Protein AF-A0A8S0FQE7-F1 (afdb_monomer_lite)

InterPro domains:
  IPR008927 6-phosphogluconate dehydrogenase-like, C-terminal domain superfamily [SSF48179] (2-88)
  IPR013118 Mannitol dehydrogenase, C-terminal [PF08125] (2-77)
  IPR013328 6-phosphogluconate dehydrogenase, domain 2 [G3DSA:1.10.1040.10] (1-91)
  IPR050988 Mannitol Dehydrogenase/Oxidoreductase [PTHR43362] (2-90)

Radius of gyration: 12.78 Å; chains: 1; bounding box: 35×26×26 Å

pLDDT: mean 78.07, std 9.54, range [44.69, 88.25]

Secondary structure (DSSP, 8-state):
-HHHHHHHHHHHHTTB-TTSPBP----TTHHHHHHHHHTS-TTTHHHHHHT-HHHHTTTSTT-HHHHHHHHHHHHHHHHHHHHHHHHHHH--

Structure (mmCIF, N/CA/C/O backbone):
data_AF-A0A8S0FQE7-F1
#
_entry.id   AF-A0A8S0FQE7-F1
#
loop_
_atom_site.group_PDB
_atom_site.id
_atom_site.type_symbol
_atom_site.label_atom_id
_atom_site.label_alt_id
_atom_site.label_comp_id
_atom_site.label_asym_id
_atom_site.label_entity_id
_atom_site.label_seq_id
_atom_site.pdbx_PDB_ins_code
_atom_site.Cartn_x
_atom_site.Cartn_y
_atom_site.Cartn_z
_atom_site.occupancy
_atom_site.B_iso_or_equiv
_atom_site.auth_seq_id
_atom_site.auth_comp_id
_atom_site.auth_asym_id
_atom_site.auth_atom_id
_atom_site.pdbx_PDB_model_num
ATOM 1 N N . MET A 1 1 ? 12.905 6.605 -6.122 1.00 58.62 1 MET A N 1
ATOM 2 C CA . MET A 1 1 ? 11.794 7.573 -6.287 1.00 58.62 1 MET A CA 1
ATOM 3 C C . MET A 1 1 ? 10.460 6.906 -6.629 1.00 58.62 1 MET A C 1
ATOM 5 O O . MET A 1 1 ? 9.488 7.221 -5.960 1.00 58.62 1 MET A O 1
ATOM 9 N N . LEU A 1 2 ? 10.392 5.955 -7.574 1.00 72.75 2 LEU A N 1
ATOM 10 C CA . LEU A 1 2 ? 9.130 5.270 -7.928 1.00 72.75 2 LEU A CA 1
ATOM 11 C C . LEU A 1 2 ? 8.482 4.508 -6.754 1.00 72.75 2 LEU A C 1
ATOM 13 O O . LEU A 1 2 ? 7.301 4.693 -6.485 1.00 72.75 2 LEU A O 1
ATOM 17 N N . ALA A 1 3 ? 9.260 3.732 -5.995 1.0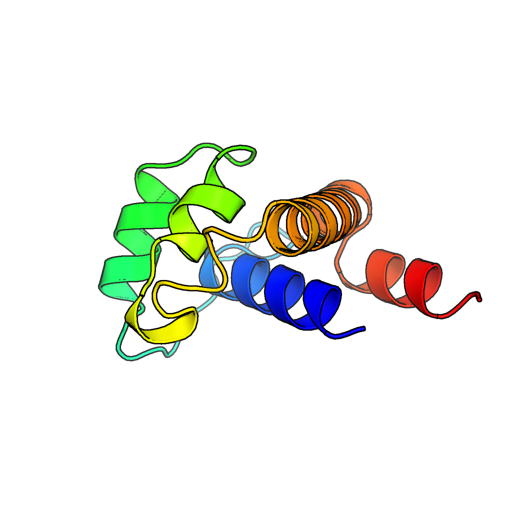0 75.88 3 ALA A N 1
ATOM 18 C CA . ALA A 1 3 ? 8.742 2.955 -4.863 1.00 75.88 3 ALA A CA 1
ATOM 19 C C . ALA A 1 3 ? 8.163 3.809 -3.722 1.00 75.88 3 ALA A C 1
ATOM 21 O O . ALA A 1 3 ? 7.205 3.406 -3.075 1.00 75.88 3 ALA A O 1
ATOM 22 N N . LEU A 1 4 ? 8.701 5.013 -3.506 1.00 76.19 4 LEU A N 1
ATOM 23 C CA . LEU A 1 4 ? 8.169 5.941 -2.509 1.00 76.19 4 LEU A CA 1
ATOM 24 C C . LEU A 1 4 ? 6.812 6.511 -2.940 1.00 76.19 4 LEU A C 1
ATOM 26 O O . LEU A 1 4 ? 5.922 6.663 -2.110 1.00 76.19 4 LEU A O 1
ATOM 30 N N . GLY A 1 5 ? 6.634 6.773 -4.240 1.00 79.38 5 GLY A N 1
ATOM 31 C CA . GLY A 1 5 ? 5.335 7.149 -4.798 1.00 79.38 5 GLY A CA 1
ATOM 32 C C . GLY A 1 5 ? 4.294 6.042 -4.611 1.00 79.38 5 GLY A C 1
ATOM 33 O O . GLY A 1 5 ? 3.181 6.320 -4.171 1.00 79.38 5 GLY A O 1
ATOM 34 N N . VAL A 1 6 ? 4.681 4.785 -4.856 1.00 83.62 6 VAL A N 1
ATOM 35 C CA . VAL A 1 6 ? 3.817 3.615 -4.626 1.00 83.62 6 VAL A CA 1
ATOM 36 C C . VAL A 1 6 ? 3.479 3.454 -3.143 1.00 83.62 6 VAL A C 1
ATOM 38 O O . VAL A 1 6 ? 2.309 3.317 -2.802 1.00 83.62 6 VAL A O 1
ATOM 41 N N . ALA A 1 7 ? 4.465 3.539 -2.249 1.00 82.56 7 ALA A N 1
ATOM 42 C CA . ALA A 1 7 ? 4.238 3.454 -0.807 1.00 82.56 7 ALA A CA 1
ATOM 43 C C . ALA A 1 7 ? 3.351 4.605 -0.285 1.00 82.56 7 ALA A C 1
ATOM 45 O O . ALA A 1 7 ? 2.496 4.393 0.575 1.00 82.56 7 ALA A O 1
ATOM 46 N N . GLY A 1 8 ? 3.495 5.811 -0.845 1.00 80.81 8 GLY A N 1
ATOM 47 C CA . GLY A 1 8 ? 2.618 6.948 -0.561 1.00 80.81 8 GLY A CA 1
ATOM 48 C C . GLY A 1 8 ? 1.179 6.711 -1.023 1.00 80.81 8 GLY A C 1
ATOM 49 O O . GLY A 1 8 ? 0.244 6.959 -0.262 1.00 80.81 8 GLY A O 1
ATOM 50 N N . TRP A 1 9 ? 0.991 6.162 -2.227 1.00 85.19 9 TRP A N 1
ATOM 51 C CA . TRP A 1 9 ? -0.328 5.746 -2.709 1.00 85.19 9 TRP A CA 1
ATOM 52 C C . TRP A 1 9 ? -0.937 4.667 -1.805 1.00 85.19 9 TRP A C 1
ATOM 54 O O . TRP A 1 9 ? -2.071 4.828 -1.365 1.00 85.19 9 TRP A O 1
ATOM 64 N N . MET A 1 10 ? -0.168 3.640 -1.422 1.00 85.19 10 MET A N 1
ATOM 65 C CA . MET A 1 10 ? -0.608 2.592 -0.490 1.00 85.19 10 MET A CA 1
ATOM 66 C C . MET A 1 10 ? -1.081 3.173 0.852 1.00 85.19 10 MET A C 1
ATOM 68 O O . MET A 1 10 ? -2.057 2.694 1.437 1.00 85.19 10 MET A O 1
ATOM 72 N N . ARG A 1 11 ? -0.418 4.227 1.351 1.00 81.38 11 ARG A N 1
ATOM 73 C CA . ARG A 1 11 ? -0.784 4.892 2.612 1.00 81.38 11 ARG A CA 1
ATOM 74 C C . ARG A 1 11 ? -2.087 5.663 2.455 1.00 81.38 11 ARG A C 1
ATOM 76 O O . ARG A 1 11 ? -2.966 5.540 3.300 1.00 81.38 11 ARG A O 1
ATOM 83 N N . TYR A 1 12 ? -2.232 6.386 1.349 1.00 81.88 12 TYR A N 1
ATOM 84 C CA . TYR A 1 12 ? -3.454 7.110 1.014 1.00 81.88 12 TYR A CA 1
ATOM 85 C C . TYR A 1 12 ? -4.663 6.170 0.902 1.00 81.88 12 TYR A C 1
ATOM 87 O O . TYR A 1 12 ? -5.691 6.399 1.539 1.00 81.88 12 TYR A O 1
ATOM 95 N N . VAL A 1 13 ? -4.530 5.065 0.163 1.00 83.19 13 VAL A N 1
ATOM 96 C CA . VAL A 1 13 ? -5.633 4.113 -0.039 1.00 83.19 13 VAL A CA 1
ATOM 97 C C . VAL A 1 13 ? -5.926 3.240 1.184 1.00 83.19 13 VAL A C 1
ATOM 99 O O . VAL A 1 13 ? -6.992 2.635 1.260 1.00 83.19 13 VAL A O 1
ATOM 102 N N . SER A 1 14 ? -5.039 3.229 2.188 1.00 77.62 14 SER A N 1
ATOM 103 C CA . SER A 1 14 ? -5.320 2.622 3.499 1.00 77.62 14 SER A CA 1
ATOM 104 C C . SER A 1 14 ? -6.435 3.344 4.264 1.00 77.62 14 SER A C 1
ATOM 106 O O . SER A 1 14 ? -6.887 2.844 5.293 1.00 77.62 14 SER A O 1
ATOM 108 N N . GLY A 1 15 ? -6.888 4.506 3.780 1.00 74.50 15 GLY A N 1
ATOM 109 C CA . GLY A 1 15 ? -8.087 5.168 4.277 1.00 74.50 15 GLY A CA 1
ATOM 110 C C . GLY A 1 15 ? -7.905 5.879 5.614 1.00 74.50 15 GLY A C 1
ATOM 111 O O . GLY A 1 15 ? -8.893 6.362 6.154 1.00 74.50 15 GLY A O 1
ATOM 112 N N . VAL A 1 16 ? -6.684 5.958 6.149 1.00 73.94 16 VAL A N 1
ATOM 113 C CA . VAL A 1 16 ? -6.370 6.645 7.406 1.00 73.94 16 VAL A CA 1
ATOM 114 C C . VAL A 1 16 ? -5.097 7.461 7.213 1.00 73.94 16 VAL A C 1
ATOM 116 O O . VAL A 1 16 ? -4.081 6.919 6.772 1.00 73.94 16 VAL A O 1
ATOM 119 N N . ASP A 1 17 ? -5.159 8.756 7.512 1.00 72.75 17 ASP A N 1
ATOM 120 C CA . ASP A 1 17 ? -3.999 9.643 7.456 1.00 72.75 17 ASP A CA 1
ATOM 121 C C . ASP A 1 17 ? -3.072 9.468 8.677 1.00 72.75 17 ASP A C 1
ATOM 123 O O . ASP A 1 17 ? -3.362 8.739 9.627 1.00 72.75 17 ASP A O 1
ATOM 127 N N . ASP A 1 18 ? -1.929 10.156 8.663 1.00 64.88 18 ASP A N 1
ATOM 128 C CA . ASP A 1 18 ? -0.960 10.116 9.768 1.00 64.88 18 ASP A CA 1
ATOM 129 C C . ASP A 1 18 ? -1.491 10.766 11.066 1.00 64.88 18 ASP A C 1
ATOM 131 O O . ASP A 1 18 ? -0.907 10.577 12.132 1.00 64.88 18 ASP A O 1
ATOM 135 N N . ALA A 1 19 ? -2.607 11.500 10.996 1.00 65.12 19 ALA A N 1
ATOM 136 C CA . ALA A 1 19 ? -3.304 12.102 12.130 1.00 65.12 19 ALA A CA 1
ATOM 137 C C . ALA A 1 19 ? -4.492 11.249 12.635 1.00 65.12 19 ALA A C 1
ATOM 139 O O . ALA A 1 19 ? -5.157 11.640 13.594 1.00 65.12 19 ALA A O 1
ATOM 140 N N . GLY A 1 20 ? -4.743 10.078 12.035 1.00 68.44 20 GLY A N 1
ATOM 141 C CA . GLY A 1 20 ? -5.837 9.174 12.393 1.00 68.44 20 GLY A CA 1
ATOM 142 C C . GLY A 1 20 ? -7.195 9.520 11.772 1.00 68.44 20 GLY A C 1
ATOM 143 O O . GLY A 1 20 ? -8.197 8.900 12.128 1.00 68.44 20 GLY A O 1
ATOM 144 N N . ASN A 1 21 ? -7.259 10.481 10.851 1.00 72.81 21 ASN A N 1
ATOM 145 C CA . ASN A 1 21 ? -8.491 10.841 10.157 1.00 72.81 21 ASN A CA 1
ATOM 146 C C . ASN A 1 21 ? -8.759 9.898 8.989 1.00 72.81 21 ASN A C 1
ATOM 148 O O . ASN A 1 21 ? -7.845 9.486 8.273 1.00 72.81 21 ASN A O 1
ATOM 152 N N . ALA A 1 22 ? -10.038 9.612 8.753 1.00 75.88 22 ALA A N 1
ATOM 153 C CA . ALA A 1 22 ? -10.450 8.842 7.593 1.00 75.88 22 ALA A CA 1
ATOM 154 C C . ALA A 1 22 ? -10.192 9.622 6.292 1.00 75.88 22 ALA A C 1
ATOM 156 O O . ALA A 1 22 ? -10.603 10.775 6.151 1.00 75.88 22 ALA A O 1
ATOM 157 N N . ILE A 1 23 ? -9.547 8.972 5.326 1.00 78.06 23 ILE A N 1
ATOM 158 C CA . ILE A 1 23 ? -9.342 9.484 3.972 1.00 78.06 23 ILE A CA 1
ATOM 159 C C . ILE A 1 23 ? -10.492 8.988 3.089 1.00 78.06 23 ILE A C 1
ATOM 161 O O . ILE A 1 23 ? -10.736 7.784 2.976 1.00 78.06 23 ILE A O 1
ATOM 165 N N . ASP A 1 24 ? -11.178 9.920 2.424 1.00 76.19 24 ASP A N 1
ATOM 166 C CA . ASP A 1 24 ? -12.131 9.600 1.357 1.00 76.19 24 ASP A CA 1
ATOM 167 C C . ASP A 1 24 ? -11.364 9.179 0.093 1.00 76.19 24 ASP A C 1
ATOM 169 O O . ASP A 1 24 ? -10.928 10.012 -0.707 1.00 76.19 24 ASP A O 1
ATOM 173 N N . VAL A 1 25 ? -11.131 7.872 -0.040 1.00 75.94 25 VAL A N 1
ATOM 174 C CA . VAL A 1 25 ? -10.426 7.277 -1.180 1.00 75.94 25 VAL A CA 1
ATOM 175 C C . VAL A 1 25 ? -11.361 7.247 -2.386 1.00 75.94 25 VAL A C 1
ATOM 177 O O . VAL A 1 25 ? -12.254 6.406 -2.476 1.00 75.94 25 VAL A O 1
ATOM 180 N N . ARG A 1 26 ? -11.134 8.152 -3.340 1.00 76.44 26 ARG A N 1
ATOM 181 C CA . ARG A 1 26 ? -11.900 8.231 -4.592 1.00 76.44 26 ARG A CA 1
ATOM 182 C C . ARG A 1 26 ? -11.245 7.398 -5.682 1.00 76.44 26 ARG A C 1
ATOM 184 O O . ARG A 1 26 ? -10.648 7.935 -6.611 1.00 76.44 26 ARG A O 1
ATOM 191 N N . ASP A 1 27 ? -11.358 6.086 -5.538 1.00 77.38 27 ASP A N 1
ATOM 192 C CA . ASP A 1 27 ? -10.809 5.111 -6.478 1.00 77.38 27 ASP A CA 1
ATOM 193 C C . ASP A 1 27 ? -11.910 4.119 -6.905 1.00 77.38 27 ASP A C 1
ATOM 195 O O . ASP A 1 27 ? -12.652 3.642 -6.039 1.00 77.38 27 ASP A O 1
ATOM 199 N N . PRO A 1 28 ? -12.051 3.783 -8.202 1.00 80.75 28 PRO A N 1
ATOM 200 C CA . PRO A 1 28 ? -12.965 2.729 -8.653 1.00 80.75 28 PRO A CA 1
ATOM 201 C C . PRO A 1 28 ? -12.719 1.365 -7.986 1.00 80.75 28 PRO A C 1
ATOM 203 O O . PRO A 1 28 ? -13.635 0.554 -7.890 1.00 80.75 28 PRO A O 1
ATOM 206 N N . LEU A 1 29 ? -11.497 1.115 -7.514 1.00 82.75 29 LEU A N 1
ATOM 207 C CA . LEU A 1 29 ? -11.072 -0.085 -6.795 1.00 82.75 29 LEU A CA 1
ATOM 208 C C . LEU A 1 29 ? -11.072 0.103 -5.275 1.00 82.75 29 LEU A C 1
ATOM 210 O O . LEU A 1 29 ? -10.605 -0.780 -4.556 1.00 82.75 29 LEU A O 1
ATOM 214 N N . SER A 1 30 ? -11.588 1.227 -4.770 1.00 81.94 30 SER A N 1
ATOM 215 C CA . SER A 1 30 ? -11.593 1.556 -3.339 1.00 81.94 30 SER A CA 1
ATOM 216 C C . SER A 1 30 ? -12.208 0.456 -2.477 1.00 81.94 30 SER A C 1
ATOM 218 O O . SER A 1 30 ? -11.658 0.162 -1.419 1.00 81.94 30 SER A O 1
ATOM 220 N N . ASP A 1 31 ? -13.274 -0.203 -2.933 1.00 83.81 31 ASP A N 1
ATOM 221 C CA . ASP A 1 31 ? -13.896 -1.314 -2.206 1.00 83.81 31 ASP A CA 1
ATOM 222 C C . ASP A 1 31 ? -12.951 -2.523 -2.085 1.00 83.81 31 ASP A C 1
ATOM 224 O O . ASP A 1 31 ? -12.708 -3.003 -0.978 1.00 83.81 31 ASP A O 1
ATOM 228 N N . LYS A 1 32 ? -12.315 -2.949 -3.188 1.00 85.31 32 LYS A N 1
ATOM 229 C CA . LYS A 1 32 ? -11.314 -4.037 -3.179 1.00 85.31 32 LYS A CA 1
ATOM 230 C C . LYS A 1 32 ? -10.110 -3.690 -2.307 1.00 85.31 32 LYS A C 1
ATOM 232 O O . LYS A 1 32 ? -9.607 -4.522 -1.556 1.00 85.31 32 LYS A O 1
ATOM 237 N N . ILE A 1 33 ? -9.639 -2.449 -2.403 1.00 86.69 33 ILE A N 1
ATOM 238 C CA . ILE A 1 33 ? -8.518 -1.964 -1.601 1.00 86.69 33 ILE A CA 1
ATOM 239 C C . ILE A 1 33 ? -8.889 -1.980 -0.115 1.00 86.69 33 ILE A C 1
ATOM 241 O O . ILE A 1 33 ? -8.107 -2.461 0.701 1.00 86.69 33 ILE A O 1
ATOM 245 N N . ARG A 1 34 ? -10.090 -1.519 0.246 1.00 83.88 34 ARG A N 1
ATOM 246 C CA . ARG A 1 34 ? -10.586 -1.553 1.627 1.00 83.88 34 ARG A CA 1
ATOM 247 C C . ARG A 1 34 ? -10.674 -2.972 2.170 1.00 83.88 34 ARG A C 1
ATOM 249 O O . ARG A 1 34 ? -10.271 -3.179 3.309 1.00 83.88 34 ARG A O 1
ATOM 256 N N . GLU A 1 35 ? -11.136 -3.937 1.380 1.00 87.25 35 GLU A N 1
ATOM 257 C CA . GLU A 1 35 ? -11.156 -5.349 1.781 1.00 87.25 35 GLU A CA 1
ATOM 258 C C . GLU A 1 35 ? -9.746 -5.881 2.072 1.00 87.25 35 GLU A C 1
ATOM 260 O O . GLU A 1 35 ? -9.513 -6.464 3.132 1.00 87.25 35 GLU A O 1
ATOM 265 N N . LEU A 1 36 ? -8.779 -5.614 1.188 1.00 87.88 36 LEU A N 1
ATOM 266 C CA . LEU A 1 36 ? -7.379 -6.007 1.385 1.00 87.88 36 LEU A CA 1
ATOM 267 C C . LEU A 1 36 ? -6.762 -5.337 2.615 1.00 87.88 36 LEU A C 1
ATOM 269 O O . LEU A 1 36 ? -6.056 -5.977 3.393 1.00 87.88 36 LEU A O 1
ATOM 273 N N . VAL A 1 37 ? -7.033 -4.049 2.815 1.00 85.62 37 VAL A N 1
ATOM 274 C CA . VAL A 1 37 ? -6.553 -3.261 3.957 1.00 85.62 37 VAL A CA 1
ATOM 275 C C . VAL A 1 37 ? -7.167 -3.769 5.262 1.00 85.62 37 VAL A C 1
ATOM 277 O O . VAL A 1 37 ? -6.446 -3.901 6.249 1.00 85.62 37 VAL A O 1
ATOM 280 N N . ALA A 1 38 ? -8.464 -4.085 5.279 1.00 85.44 38 ALA A N 1
ATOM 281 C CA . ALA A 1 38 ? -9.163 -4.623 6.445 1.00 85.44 38 ALA A CA 1
ATOM 282 C C . ALA A 1 38 ? -8.717 -6.054 6.789 1.00 85.44 38 ALA A C 1
ATOM 284 O O . ALA A 1 38 ? -8.663 -6.412 7.963 1.00 85.44 38 ALA A O 1
ATOM 285 N N . GLY A 1 39 ? -8.373 -6.856 5.778 1.00 84.50 39 GLY A N 1
ATOM 286 C CA . GLY A 1 39 ? -7.877 -8.224 5.936 1.00 84.50 39 GLY A CA 1
ATOM 287 C C . GLY A 1 39 ? -6.373 -8.347 6.206 1.00 84.50 39 GLY A C 1
ATOM 288 O O . GLY A 1 39 ? -5.899 -9.462 6.406 1.00 84.50 39 GLY A O 1
ATOM 289 N N . SER A 1 40 ? -5.617 -7.243 6.212 1.00 86.12 40 SER A N 1
ATOM 290 C CA . SER A 1 40 ? -4.157 -7.247 6.386 1.00 86.12 40 SER A CA 1
ATOM 291 C C . SER A 1 40 ? -3.698 -6.447 7.603 1.00 86.12 40 SER A C 1
ATOM 293 O O . SER A 1 40 ? -4.216 -5.370 7.914 1.00 86.12 40 SER A O 1
ATOM 295 N N . SER A 1 41 ? -2.664 -6.954 8.280 1.00 82.50 41 SER A N 1
ATOM 296 C CA . SER A 1 41 ? -1.917 -6.171 9.268 1.00 82.50 41 SER A CA 1
ATOM 297 C C . SER A 1 41 ? -1.089 -5.075 8.584 1.00 82.50 41 SER A C 1
ATOM 299 O O . SER A 1 41 ? -0.828 -5.132 7.383 1.00 82.50 41 SER A O 1
ATOM 301 N N . SER A 1 42 ? -0.611 -4.088 9.347 1.00 75.81 42 SER A N 1
ATOM 302 C CA . SER A 1 42 ? 0.253 -3.013 8.826 1.00 75.81 42 SER A CA 1
ATOM 303 C C . SER A 1 42 ? 1.512 -3.518 8.109 1.00 75.81 42 SER A C 1
ATOM 305 O O . SER A 1 42 ? 2.018 -2.837 7.219 1.00 75.81 42 SER A O 1
ATOM 307 N N . GLU A 1 43 ? 2.011 -4.694 8.493 1.00 76.56 43 GLU A N 1
ATOM 308 C CA . GLU A 1 43 ? 3.186 -5.347 7.905 1.00 76.56 43 GLU A CA 1
ATOM 309 C C . GLU A 1 43 ? 2.827 -6.083 6.609 1.00 76.56 43 GLU A C 1
ATOM 311 O O . GLU A 1 43 ? 3.572 -6.032 5.639 1.00 76.56 43 GLU A O 1
ATOM 316 N N . GLN A 1 44 ? 1.652 -6.716 6.564 1.00 84.25 44 GLN A N 1
ATOM 317 C CA . GLN A 1 44 ? 1.164 -7.463 5.400 1.00 84.25 44 GLN A CA 1
ATOM 318 C C . GLN A 1 44 ? 0.514 -6.569 4.342 1.00 84.25 44 GLN A C 1
ATOM 320 O O . GLN A 1 44 ? 0.256 -7.013 3.225 1.00 84.25 44 GLN A O 1
ATOM 325 N N . ARG A 1 45 ? 0.224 -5.311 4.685 1.00 85.38 45 ARG A N 1
ATOM 326 C CA . ARG A 1 45 ? -0.533 -4.389 3.838 1.00 85.38 45 ARG A CA 1
ATOM 327 C C . ARG A 1 45 ? 0.139 -4.125 2.497 1.00 85.38 45 ARG A C 1
ATOM 329 O O . ARG A 1 45 ? -0.551 -4.050 1.486 1.00 85.38 45 ARG A O 1
ATOM 336 N N . VAL A 1 46 ? 1.469 -4.043 2.472 1.00 86.12 46 VAL A N 1
ATOM 337 C CA . VAL A 1 46 ? 2.230 -3.876 1.226 1.00 86.12 46 VAL A CA 1
ATOM 338 C C . VAL A 1 46 ? 2.030 -5.084 0.318 1.00 86.12 46 VAL A C 1
ATOM 340 O O . VAL A 1 46 ? 1.606 -4.925 -0.822 1.00 86.12 46 VAL A O 1
ATOM 343 N N . THR A 1 47 ? 2.246 -6.294 0.833 1.00 85.88 47 THR A N 1
ATOM 344 C CA . THR A 1 47 ? 2.064 -7.538 0.074 1.00 85.88 47 THR A CA 1
ATOM 345 C C . THR A 1 47 ? 0.616 -7.715 -0.392 1.00 85.88 47 THR A C 1
ATOM 347 O O . THR A 1 47 ? 0.374 -8.096 -1.535 1.00 85.88 47 THR A O 1
ATOM 350 N N . ALA A 1 48 ? -0.358 -7.385 0.460 1.00 88.25 48 ALA A N 1
ATOM 351 C CA . ALA A 1 48 ? -1.775 -7.447 0.121 1.00 88.25 48 ALA A CA 1
ATOM 352 C C . ALA A 1 48 ? -2.128 -6.476 -1.015 1.00 88.25 48 ALA A C 1
ATOM 354 O O . ALA A 1 48 ? -2.789 -6.873 -1.970 1.00 88.25 48 ALA A O 1
ATOM 355 N N . LEU A 1 49 ? -1.651 -5.230 -0.969 1.00 87.19 49 LEU A N 1
ATOM 356 C CA . LEU A 1 49 ? -1.898 -4.247 -2.027 1.00 87.19 49 LEU A CA 1
ATOM 357 C C . LEU A 1 49 ? -1.139 -4.571 -3.318 1.00 87.19 49 LEU A C 1
ATOM 359 O O . LEU A 1 49 ? -1.672 -4.340 -4.399 1.00 87.19 49 LEU A O 1
ATOM 363 N N . LEU A 1 50 ? 0.058 -5.156 -3.230 1.00 88.06 50 LEU A N 1
ATOM 364 C CA . LEU A 1 50 ? 0.795 -5.640 -4.401 1.00 88.06 50 LEU A CA 1
ATOM 365 C C . LEU A 1 50 ? 0.076 -6.786 -5.121 1.00 88.06 50 LEU A C 1
ATOM 367 O O . LEU A 1 50 ? 0.262 -6.950 -6.319 1.00 88.06 50 LEU A O 1
ATOM 371 N N . SER A 1 51 ? -0.803 -7.528 -4.439 1.00 86.81 51 SER A N 1
ATOM 372 C CA . SER A 1 51 ? -1.631 -8.557 -5.085 1.00 86.81 51 SER A CA 1
ATOM 373 C C . SER A 1 51 ? -2.692 -7.993 -6.047 1.00 86.81 51 SER A C 1
ATOM 375 O O . SER A 1 51 ? -3.308 -8.754 -6.797 1.00 86.81 51 SER A O 1
ATOM 377 N N . LEU A 1 52 ? -2.898 -6.666 -6.073 1.00 87.19 52 LEU A N 1
ATOM 378 C CA . LEU A 1 52 ? -3.779 -5.990 -7.027 1.00 87.19 52 LEU A CA 1
ATOM 379 C C . LEU A 1 52 ? -3.171 -6.003 -8.433 1.00 87.19 52 LEU A C 1
ATOM 381 O O . LEU A 1 52 ? -2.538 -5.044 -8.878 1.00 87.19 52 LEU A O 1
ATOM 385 N N . ARG A 1 53 ? -3.443 -7.083 -9.166 1.00 83.50 53 ARG A N 1
ATOM 386 C CA . ARG A 1 53 ? -3.010 -7.278 -10.560 1.00 83.50 53 ARG A CA 1
ATOM 387 C C . ARG A 1 53 ? -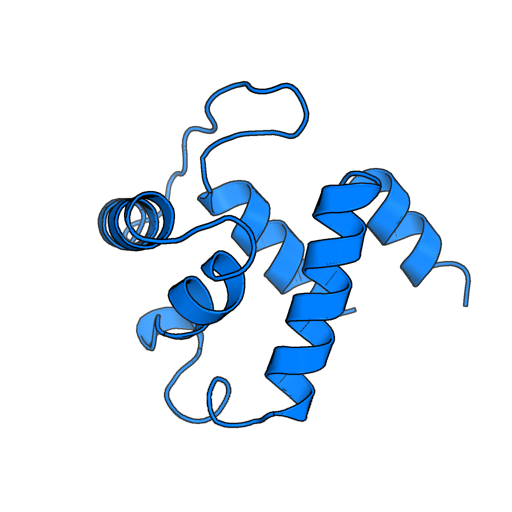3.502 -6.186 -11.510 1.00 83.50 53 ARG A C 1
ATOM 389 O O . ARG A 1 53 ? -2.837 -5.882 -12.489 1.00 83.50 53 ARG A O 1
ATOM 396 N N . GLU A 1 54 ? -4.636 -5.557 -11.202 1.00 84.00 54 GLU A N 1
ATOM 397 C CA . GLU A 1 54 ? -5.176 -4.418 -11.963 1.00 84.00 54 GLU A CA 1
ATOM 398 C C . GLU A 1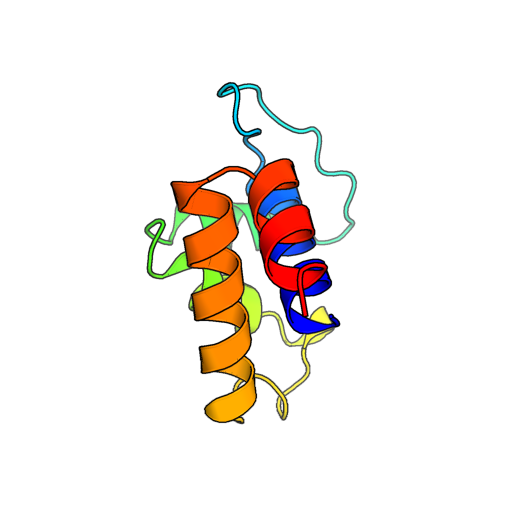 54 ? -4.242 -3.194 -11.952 1.00 84.00 54 GLU A C 1
ATOM 400 O O . GLU A 1 54 ? -4.337 -2.349 -12.838 1.00 84.00 54 GLU A O 1
ATOM 405 N N . ILE A 1 55 ? -3.331 -3.111 -10.974 1.00 83.69 55 ILE A N 1
ATOM 406 C CA . ILE A 1 55 ? -2.382 -2.004 -10.797 1.00 83.69 55 ILE A CA 1
ATOM 407 C C . ILE A 1 55 ? -0.948 -2.466 -11.067 1.00 83.69 55 ILE A C 1
ATOM 409 O O . ILE A 1 55 ? -0.198 -1.770 -11.748 1.00 83.69 55 ILE A O 1
ATOM 413 N N . PHE A 1 56 ? -0.567 -3.630 -10.535 1.00 84.44 56 PHE A N 1
ATOM 414 C CA . PHE A 1 56 ? 0.817 -4.110 -10.544 1.00 84.44 56 PHE A CA 1
ATOM 415 C C . PHE A 1 56 ? 1.086 -5.239 -11.542 1.00 84.44 56 PHE A C 1
ATOM 417 O O . PHE A 1 56 ? 2.232 -5.653 -11.673 1.00 84.44 56 PHE A O 1
ATOM 424 N N . GLY A 1 57 ? 0.067 -5.732 -12.251 1.00 84.94 57 GLY A N 1
ATOM 425 C CA . GLY A 1 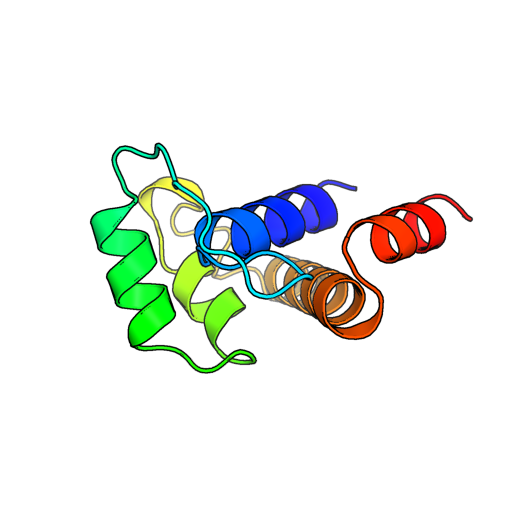57 ? 0.217 -6.891 -13.127 1.00 84.94 57 GLY A CA 1
ATOM 426 C C . GLY A 1 57 ? 0.615 -8.156 -12.361 1.00 84.94 57 GLY A C 1
ATOM 427 O O . GLY A 1 57 ? 0.413 -8.261 -11.151 1.00 84.94 57 GLY A O 1
ATOM 428 N N . ASP A 1 58 ? 1.170 -9.124 -13.088 1.00 81.94 58 ASP A N 1
ATOM 429 C CA . ASP A 1 58 ? 1.665 -10.390 -12.530 1.00 81.94 58 ASP A CA 1
ATOM 430 C C . ASP A 1 58 ? 3.196 -10.393 -12.352 1.00 81.94 58 ASP A C 1
ATOM 432 O O . ASP A 1 58 ? 3.741 -11.239 -11.659 1.00 81.94 58 ASP A O 1
ATOM 436 N N . ASP A 1 59 ? 3.905 -9.444 -12.963 1.00 81.50 59 ASP A N 1
ATOM 437 C CA . ASP A 1 59 ? 5.367 -9.402 -13.048 1.00 81.50 59 ASP A CA 1
ATOM 438 C C . ASP A 1 59 ? 6.026 -8.647 -11.886 1.00 81.50 59 ASP A C 1
ATOM 440 O O . ASP A 1 59 ? 7.094 -9.034 -11.408 1.00 81.50 59 ASP A O 1
ATOM 444 N N . LEU A 1 60 ? 5.401 -7.566 -11.414 1.00 79.94 60 LEU A N 1
ATOM 445 C CA . LEU A 1 60 ? 5.946 -6.745 -10.331 1.00 79.94 60 LEU A CA 1
ATOM 446 C C . LEU A 1 60 ? 5.868 -7.406 -8.944 1.00 79.94 60 LEU A C 1
ATOM 448 O O . LEU A 1 60 ? 6.848 -7.288 -8.203 1.00 79.94 60 LEU A O 1
ATOM 452 N N . PRO A 1 61 ? 4.781 -8.111 -8.564 1.00 82.12 61 PRO A N 1
ATOM 453 C CA . PRO A 1 61 ? 4.724 -8.825 -7.285 1.00 82.12 61 PRO A CA 1
ATOM 454 C C . PRO A 1 61 ? 5.744 -9.968 -7.200 1.00 82.12 61 PRO A C 1
ATOM 456 O O . PRO A 1 61 ? 6.250 -10.261 -6.118 1.00 82.12 61 PRO A O 1
ATOM 459 N N . ASP A 1 62 ? 6.092 -10.561 -8.345 1.00 83.06 62 ASP A N 1
ATOM 460 C CA . ASP A 1 62 ? 7.070 -11.646 -8.458 1.00 83.06 62 ASP A CA 1
ATOM 461 C C . ASP A 1 62 ? 8.526 -11.151 -8.465 1.00 83.06 62 ASP A C 1
ATOM 463 O O . ASP A 1 62 ? 9.456 -11.959 -8.447 1.00 83.06 62 ASP A O 1
ATOM 467 N N . ASN A 1 63 ? 8.758 -9.832 -8.464 1.00 86.06 63 ASN A N 1
ATOM 468 C CA . ASN A 1 63 ? 10.092 -9.243 -8.404 1.00 86.06 63 ASN A CA 1
ATOM 469 C C . ASN A 1 63 ? 10.488 -8.935 -6.944 1.00 86.06 63 ASN A C 1
ATOM 471 O O . ASN A 1 63 ? 10.089 -7.897 -6.406 1.00 86.06 63 ASN A O 1
ATOM 475 N N . PRO A 1 64 ? 11.352 -9.748 -6.299 1.00 84.06 64 PRO A N 1
ATOM 476 C CA . PRO A 1 64 ? 11.658 -9.591 -4.876 1.00 84.06 64 PRO A CA 1
ATOM 477 C C . PRO A 1 64 ? 12.343 -8.259 -4.565 1.00 84.06 64 PRO A C 1
ATOM 479 O O . PRO A 1 64 ? 12.143 -7.688 -3.496 1.00 84.06 64 PRO A O 1
ATOM 482 N N . HIS A 1 65 ? 13.134 -7.740 -5.509 1.00 85.19 65 HIS A N 1
ATOM 483 C CA . HIS A 1 65 ? 13.789 -6.447 -5.352 1.00 85.19 65 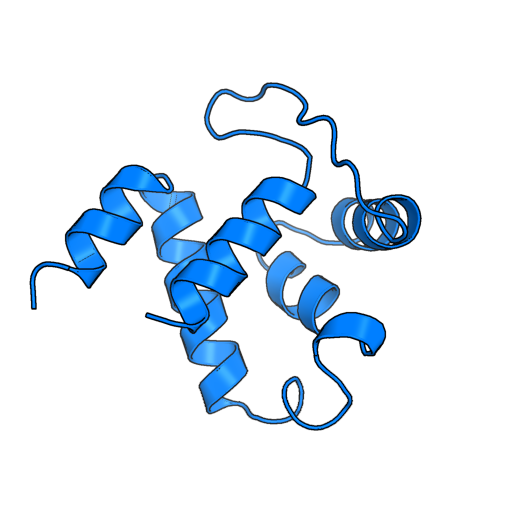HIS A CA 1
ATOM 484 C C . HIS A 1 65 ? 12.763 -5.309 -5.343 1.00 85.19 65 HIS A C 1
ATOM 486 O O . HIS A 1 65 ? 12.861 -4.396 -4.529 1.00 85.19 65 HIS A O 1
ATOM 492 N N . PHE A 1 66 ? 11.749 -5.379 -6.208 1.00 84.56 66 PHE A N 1
ATOM 493 C CA . PHE A 1 66 ? 10.676 -4.389 -6.248 1.00 84.56 66 PHE A CA 1
ATOM 494 C C . PHE A 1 66 ? 9.862 -4.383 -4.950 1.00 84.56 66 PHE A C 1
ATOM 496 O O . PHE A 1 66 ? 9.682 -3.321 -4.349 1.00 84.56 66 PHE A O 1
ATOM 503 N N . VAL A 1 67 ? 9.448 -5.567 -4.484 1.00 85.69 67 VAL A N 1
ATOM 504 C CA . VAL A 1 67 ? 8.720 -5.735 -3.216 1.00 85.69 67 VAL A CA 1
ATOM 505 C C . VAL A 1 67 ? 9.529 -5.151 -2.057 1.00 85.69 67 VAL A C 1
ATOM 507 O O . VAL A 1 67 ? 9.032 -4.295 -1.327 1.00 85.69 67 VAL A O 1
ATOM 510 N N . GLN A 1 68 ? 10.809 -5.518 -1.949 1.00 85.25 68 GLN A N 1
ATOM 511 C CA . GLN A 1 68 ? 11.683 -5.071 -0.865 1.00 85.25 68 GLN A CA 1
ATOM 512 C C . GLN A 1 68 ? 11.853 -3.543 -0.831 1.00 85.25 68 GLN A C 1
ATOM 514 O O . GLN A 1 68 ? 11.849 -2.939 0.242 1.00 85.25 68 GLN A O 1
ATOM 519 N N . VAL A 1 69 ? 11.993 -2.891 -1.990 1.00 86.50 69 VAL A N 1
ATOM 520 C CA . VAL A 1 69 ? 12.149 -1.429 -2.049 1.00 86.50 69 VAL A CA 1
ATOM 521 C C . VAL A 1 69 ? 10.844 -0.718 -1.653 1.00 86.50 69 VAL A C 1
ATOM 523 O O . VAL A 1 69 ? 10.897 0.334 -1.010 1.00 86.50 69 VAL A O 1
ATOM 526 N N . ILE A 1 70 ? 9.672 -1.278 -1.976 1.00 86.00 70 ILE A N 1
ATOM 527 C CA . ILE A 1 70 ? 8.377 -0.730 -1.535 1.00 86.00 70 ILE A CA 1
ATOM 528 C C . ILE A 1 70 ? 8.179 -0.933 -0.037 1.00 86.00 70 ILE A C 1
ATOM 530 O O . ILE A 1 70 ? 7.766 0.004 0.641 1.00 86.00 70 ILE A O 1
ATOM 534 N N . GLU A 1 71 ? 8.505 -2.108 0.498 1.00 85.44 71 GLU A N 1
ATOM 535 C CA . GLU A 1 71 ? 8.418 -2.381 1.935 1.00 85.44 71 GLU A CA 1
ATOM 536 C C . GLU A 1 71 ? 9.303 -1.429 2.745 1.00 85.44 71 GLU A C 1
ATOM 538 O O . GLU A 1 71 ? 8.855 -0.864 3.742 1.00 85.44 71 GLU A O 1
ATOM 543 N N . GLN A 1 72 ? 10.531 -1.170 2.287 1.00 83.69 72 GLN A N 1
ATOM 544 C CA . GLN A 1 72 ? 11.419 -0.192 2.921 1.00 83.69 72 GLN A CA 1
ATOM 545 C C . GLN A 1 72 ? 10.836 1.225 2.881 1.00 83.69 72 GLN A C 1
ATOM 547 O O . GLN A 1 72 ? 10.848 1.929 3.891 1.00 83.69 72 GLN A O 1
ATOM 552 N N . ALA A 1 73 ? 10.295 1.644 1.735 1.00 83.19 73 ALA A N 1
ATOM 553 C CA . ALA A 1 73 ? 9.657 2.951 1.601 1.00 83.19 73 ALA A CA 1
ATOM 554 C C . ALA A 1 73 ? 8.407 3.071 2.490 1.00 83.19 73 ALA A C 1
ATOM 556 O O . ALA A 1 73 ? 8.200 4.095 3.140 1.00 83.19 73 ALA A O 1
ATOM 557 N N . TRP A 1 74 ? 7.604 2.010 2.571 1.00 83.94 74 TRP A N 1
ATOM 558 C CA . TRP A 1 74 ? 6.445 1.916 3.451 1.00 83.94 74 TRP A CA 1
ATOM 559 C C . TRP A 1 74 ? 6.839 2.034 4.919 1.00 83.94 74 TRP A C 1
ATOM 561 O O . TRP A 1 74 ? 6.246 2.832 5.638 1.00 83.94 74 TRP A O 1
ATOM 571 N N . GLN A 1 75 ? 7.866 1.305 5.362 1.00 81.50 75 GLN A N 1
ATOM 572 C CA . GLN A 1 75 ? 8.367 1.399 6.733 1.00 81.50 75 GLN A CA 1
ATOM 573 C C . GLN A 1 75 ? 8.863 2.808 7.061 1.00 81.50 75 GLN A C 1
ATOM 575 O O . GLN A 1 75 ? 8.555 3.323 8.133 1.00 81.50 75 GLN A O 1
ATOM 580 N N . GLN A 1 76 ? 9.554 3.473 6.130 1.00 79.81 76 GLN A N 1
ATOM 581 C CA . GLN A 1 76 ? 9.965 4.862 6.329 1.00 79.81 76 GLN A CA 1
ATOM 582 C C . GLN A 1 76 ? 8.767 5.806 6.481 1.00 79.81 76 GLN A C 1
ATOM 584 O O . GLN A 1 76 ? 8.773 6.653 7.373 1.00 79.81 76 GLN A O 1
ATOM 589 N N . ILE A 1 77 ? 7.724 5.652 5.661 1.00 76.25 77 ILE A N 1
ATOM 590 C CA . ILE A 1 77 ? 6.499 6.455 5.774 1.00 76.25 77 ILE A CA 1
ATOM 591 C C . ILE A 1 77 ? 5.759 6.137 7.078 1.00 76.25 77 ILE A C 1
ATOM 593 O O . ILE A 1 77 ? 5.318 7.051 7.764 1.00 76.25 77 ILE A O 1
ATOM 597 N N . ALA A 1 78 ? 5.647 4.866 7.458 1.00 74.75 78 ALA A N 1
ATOM 598 C CA . ALA A 1 78 ? 4.952 4.454 8.672 1.00 74.75 78 ALA A CA 1
ATOM 599 C C . ALA A 1 78 ? 5.667 4.924 9.950 1.00 74.75 78 ALA A C 1
ATOM 601 O O . ALA A 1 78 ? 5.007 5.249 10.933 1.00 74.75 78 ALA A O 1
ATOM 602 N N . GLN A 1 79 ? 7.002 4.966 9.939 1.00 73.69 79 GLN A N 1
ATOM 603 C CA . GLN A 1 79 ? 7.813 5.342 11.097 1.00 73.69 79 GLN A CA 1
ATOM 604 C C . GLN A 1 79 ? 7.998 6.859 11.240 1.00 73.69 79 GLN A C 1
ATOM 606 O O . GLN A 1 79 ? 8.020 7.365 12.360 1.00 73.69 79 GLN A O 1
ATOM 611 N N . PHE A 1 80 ? 8.157 7.581 10.128 1.00 69.81 80 PHE A N 1
ATOM 612 C CA . PHE A 1 80 ? 8.533 9.000 10.129 1.00 69.81 80 PHE A CA 1
ATOM 613 C C . PHE A 1 80 ? 7.448 9.926 9.548 1.00 69.81 80 PHE A C 1
ATOM 615 O O . PHE A 1 80 ? 7.560 11.149 9.621 1.00 69.81 80 PHE A O 1
ATOM 62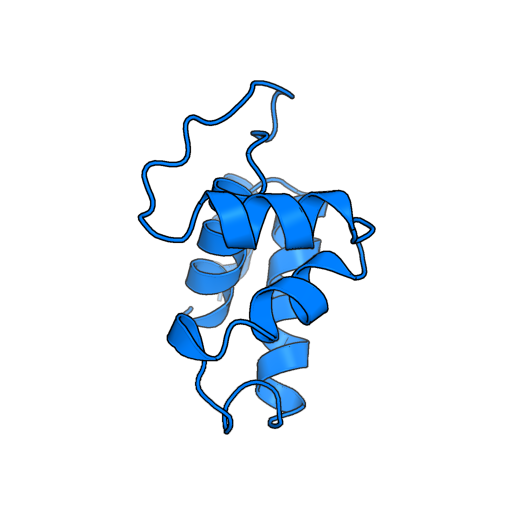2 N N . GLY A 1 81 ? 6.383 9.369 8.972 1.00 68.38 81 GLY A N 1
ATOM 623 C CA . GLY A 1 81 ? 5.389 10.107 8.195 1.00 68.38 81 GLY A CA 1
ATOM 624 C C . GLY A 1 81 ? 5.851 10.370 6.758 1.00 68.38 81 GLY A C 1
ATOM 625 O O . GLY A 1 81 ? 7.048 10.396 6.443 1.00 68.38 81 GLY A O 1
ATOM 626 N N . ALA A 1 82 ? 4.892 10.605 5.857 1.00 64.69 82 ALA A N 1
ATOM 627 C CA . ALA A 1 82 ? 5.165 10.753 4.420 1.00 64.69 82 ALA A CA 1
ATOM 628 C C . ALA A 1 82 ? 6.139 11.906 4.097 1.00 64.69 82 ALA A C 1
ATOM 630 O O . ALA A 1 82 ? 6.964 11.805 3.186 1.00 64.69 82 ALA A O 1
ATOM 631 N N . HIS A 1 83 ? 6.087 12.989 4.879 1.00 59.56 83 HIS A N 1
ATOM 632 C CA . HIS A 1 83 ? 6.925 14.173 4.686 1.00 59.56 83 HIS A CA 1
ATOM 633 C C . HIS A 1 83 ? 8.407 13.901 5.003 1.00 59.56 83 HIS A C 1
ATOM 635 O O . HIS A 1 83 ? 9.285 14.267 4.220 1.00 59.56 83 HIS A O 1
ATOM 641 N N . GLN A 1 84 ? 8.715 13.237 6.123 1.00 63.03 84 GLN A N 1
ATOM 642 C CA . GLN A 1 84 ? 10.105 12.909 6.467 1.00 63.03 84 GLN A CA 1
ATOM 643 C C . GLN A 1 84 ? 10.676 11.807 5.572 1.00 63.03 84 GLN A C 1
ATOM 645 O O . GLN A 1 84 ? 11.858 11.868 5.235 1.00 63.03 84 GLN A O 1
ATOM 650 N N . ALA A 1 85 ? 9.859 10.843 5.138 1.00 61.12 85 ALA A N 1
ATOM 651 C CA . ALA A 1 85 ? 10.293 9.816 4.193 1.00 61.12 85 ALA A CA 1
ATOM 652 C C . ALA A 1 85 ? 10.748 10.435 2.855 1.00 61.12 85 ALA A C 1
ATOM 654 O O . ALA A 1 85 ? 11.820 10.104 2.346 1.00 61.12 85 ALA A O 1
ATOM 655 N N . LEU A 1 86 ? 10.004 11.420 2.332 1.00 61.66 86 LEU A N 1
ATOM 656 C CA . LEU A 1 86 ? 10.414 12.203 1.160 1.00 61.66 86 LEU A CA 1
ATOM 657 C C . LEU A 1 86 ? 11.751 12.918 1.380 1.00 61.66 86 LEU A C 1
ATOM 659 O O . LEU A 1 86 ? 12.645 12.805 0.543 1.00 61.66 86 LEU A O 1
ATOM 663 N N . LEU A 1 87 ? 11.925 13.594 2.518 1.00 59.81 87 LEU A N 1
ATOM 664 C CA . LEU A 1 87 ? 13.167 14.307 2.836 1.00 59.81 87 LEU A CA 1
ATOM 665 C C . LEU A 1 87 ? 14.379 13.374 2.983 1.00 59.81 87 LEU A C 1
ATOM 667 O O . LEU A 1 87 ? 15.468 13.735 2.545 1.00 59.81 87 LEU A O 1
ATOM 671 N N . ASN A 1 88 ? 14.209 12.180 3.556 1.00 59.09 88 ASN A N 1
ATOM 672 C CA . ASN A 1 88 ? 15.287 11.189 3.671 1.00 59.09 88 ASN A CA 1
ATOM 673 C C . ASN A 1 88 ? 15.663 10.572 2.320 1.00 59.09 88 ASN A C 1
ATOM 675 O O . ASN A 1 88 ? 16.828 10.262 2.098 1.00 59.09 88 ASN A O 1
ATOM 679 N N . THR A 1 89 ? 14.704 10.443 1.402 1.00 58.47 89 THR A N 1
ATOM 680 C CA . THR A 1 89 ? 14.966 9.908 0.057 1.00 58.47 89 THR A CA 1
ATOM 681 C C . THR A 1 89 ? 15.572 10.962 -0.884 1.00 58.47 89 THR A C 1
ATOM 683 O O . THR A 1 89 ? 16.238 10.606 -1.851 1.00 58.47 89 THR A O 1
ATOM 686 N N . LEU A 1 90 ? 15.347 12.255 -0.610 1.00 56.62 90 LEU A N 1
ATOM 687 C CA . LEU A 1 90 ? 15.892 13.402 -1.354 1.00 56.62 90 LEU A CA 1
ATOM 688 C C . LEU A 1 90 ? 17.263 13.882 -0.845 1.00 56.62 90 LEU A C 1
ATOM 690 O O . LEU A 1 90 ? 17.904 14.684 -1.514 1.00 56.62 90 LEU A O 1
ATOM 694 N N . LYS A 1 91 ? 17.719 13.423 0.327 1.00 48.34 91 LYS A N 1
ATOM 695 C CA . LYS A 1 91 ? 19.025 13.780 0.917 1.00 48.34 91 LYS A CA 1
ATOM 696 C C . LYS A 1 91 ? 20.201 12.941 0.384 1.00 48.34 91 LYS A C 1
ATOM 698 O O . LYS A 1 91 ? 21.164 12.710 1.115 1.00 48.34 91 LYS A O 1
ATOM 703 N N . ILE A 1 92 ? 20.127 12.501 -0.871 1.00 44.69 92 ILE A N 1
ATOM 704 C CA . ILE A 1 92 ? 21.199 11.780 -1.573 1.00 44.69 92 ILE A CA 1
ATOM 705 C C . ILE A 1 92 ? 21.752 12.678 -2.673 1.00 44.69 92 ILE A C 1
ATOM 707 O O . ILE A 1 92 ? 20.922 13.228 -3.431 1.00 44.69 92 ILE A O 1
#

Foldseek 3Di:
DVLLVVLVVLQLLLQAAPVGHGHPDPDPCSVVLPVLSVVDDLQCSLLSVCVPCVPNNPPQSPDVVNSVSNSVSNVLCVPPNSVVSVVVVVPD

Organism: Escherichia coli (NCBI:txid562)

Sequence (92 aa):
MLALGVAGWMRYVSGVDDAGNAIDVRDPLSDKIRELVAGSSSEQRVTALLSLREIFGDDLPDNPHFVQVIEQAWQQIAQFGAHQALLNTLKI